Protein AF-X0Z0F3-F1 (afdb_monomer_lite)

Radius of gyration: 12.78 Å; chains: 1; bounding box: 31×30×33 Å

Foldseek 3Di:
DPDDWQDWDAFPVRKIKTAFCDQDDPNHGEHRIWIHPPDDIDHLANAFPGGWAEWDAFPLRKIKTAFCTQDGNNDGEHRIWIHNPRDIDHDPNHDDDHTFNYWDADPVRDIDTDD

Sequence (115 aa):
MNDVVRRFIVDGMGNLIAAGGFTNAGGTPANRIAMWDGSNWSPLGSGLNNSAVALARDWNKNIYVGGNFTSAGGVSANRVAKWDGSSWSPLGAGIEGDVVRTLAFDSNGNLYAGG

Secondary structure (DSSP, 8-state):
--S-EEEEEE-TTSPEEEEES-SEETTEE-SSEEEE-SS-EEESTT-BSS-EEEEEE-TT--EEEEES-SEETTEE-SSEEEE-SS-EEE-TT---SS---EEEE-TTS-EEEE-

Structure (mmCIF, N/CA/C/O backbone):
data_AF-X0Z0F3-F1
#
_entry.id   AF-X0Z0F3-F1
#
loop_
_atom_site.group_PDB
_atom_site.id
_atom_site.type_symbol
_atom_site.label_atom_id
_atom_site.label_alt_id
_atom_site.label_comp_id
_atom_site.label_asym_id
_atom_site.label_entity_id
_atom_site.label_seq_id
_atom_site.pdbx_PDB_ins_code
_atom_site.Cartn_x
_atom_site.Cartn_y
_atom_site.Cartn_z
_atom_site.occupancy
_atom_site.B_iso_or_equiv
_atom_site.auth_seq_id
_atom_site.auth_comp_id
_atom_site.auth_asym_id
_atom_site.auth_atom_id
_atom_site.pdbx_PDB_model_num
ATOM 1 N N . MET A 1 1 ? -15.645 0.955 4.499 1.00 95.62 1 MET A N 1
ATOM 2 C CA . MET A 1 1 ? -14.803 1.894 3.722 1.00 95.62 1 MET A CA 1
ATOM 3 C C . MET A 1 1 ? -15.707 2.679 2.785 1.00 95.62 1 MET A C 1
ATOM 5 O O . MET A 1 1 ? -16.766 2.161 2.457 1.00 95.62 1 MET A O 1
ATOM 9 N N . ASN A 1 2 ? -15.347 3.912 2.420 1.00 97.62 2 ASN A N 1
ATOM 10 C CA . ASN A 1 2 ? -16.234 4.852 1.705 1.00 97.62 2 ASN A CA 1
ATOM 11 C C . ASN A 1 2 ? -16.004 4.963 0.182 1.00 97.62 2 ASN A C 1
ATOM 13 O O . ASN A 1 2 ? -16.647 5.779 -0.465 1.00 97.62 2 ASN A O 1
ATOM 17 N N . ASP A 1 3 ? -15.093 4.176 -0.381 1.00 98.44 3 ASP A N 1
ATOM 18 C CA . ASP A 1 3 ? -14.851 4.051 -1.823 1.00 98.44 3 ASP A CA 1
ATOM 19 C C . ASP A 1 3 ? -14.330 2.623 -2.086 1.00 98.44 3 ASP A C 1
ATOM 21 O O . ASP A 1 3 ? -14.160 1.827 -1.154 1.00 98.44 3 ASP A O 1
ATOM 25 N N . VAL A 1 4 ? -14.074 2.294 -3.348 1.00 98.06 4 VAL A N 1
ATOM 26 C CA . VAL A 1 4 ? -13.623 0.986 -3.812 1.00 98.06 4 VAL A CA 1
ATOM 27 C C . VAL A 1 4 ? -12.398 0.482 -3.049 1.00 98.06 4 VAL A C 1
ATOM 29 O O . VAL A 1 4 ? -11.401 1.186 -2.867 1.00 98.06 4 VAL A O 1
ATOM 32 N N . VAL A 1 5 ? -12.441 -0.794 -2.678 1.00 98.50 5 VAL A N 1
ATOM 33 C CA . VAL A 1 5 ? -11.267 -1.559 -2.254 1.00 98.50 5 VAL A CA 1
ATOM 34 C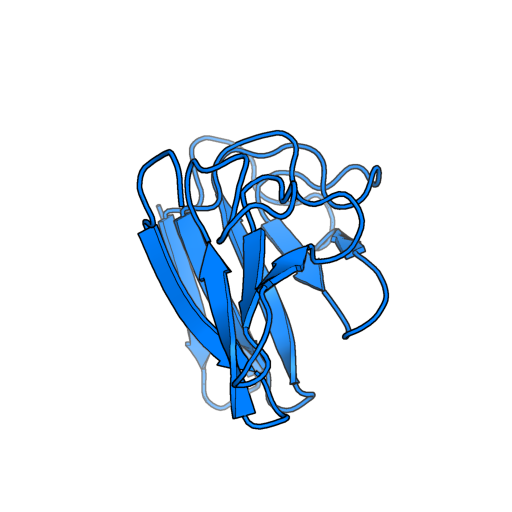 C . VAL A 1 5 ? -10.803 -2.390 -3.441 1.00 98.50 5 VAL A C 1
ATOM 36 O O . VAL A 1 5 ? -11.601 -3.093 -4.052 1.00 98.50 5 VAL A O 1
ATOM 39 N N . ARG A 1 6 ? -9.525 -2.277 -3.805 1.00 98.38 6 ARG A N 1
ATOM 40 C CA . ARG A 1 6 ? -8.945 -2.949 -4.977 1.00 98.38 6 ARG A CA 1
ATOM 41 C C . ARG A 1 6 ? -8.189 -4.216 -4.612 1.00 98.38 6 ARG A C 1
ATOM 43 O O . ARG A 1 6 ? -8.178 -5.164 -5.391 1.00 98.38 6 ARG A O 1
ATOM 50 N N . ARG A 1 7 ? -7.554 -4.243 -3.440 1.00 98.25 7 ARG A N 1
ATOM 51 C CA . ARG A 1 7 ? -6.720 -5.367 -3.017 1.00 98.25 7 ARG A CA 1
ATOM 52 C C . ARG A 1 7 ? -6.752 -5.544 -1.508 1.00 98.25 7 ARG A C 1
ATOM 54 O O . ARG A 1 7 ? -6.764 -4.565 -0.765 1.00 98.25 7 ARG A O 1
ATOM 61 N N . PHE A 1 8 ? -6.691 -6.804 -1.094 1.00 98.12 8 PHE A N 1
ATOM 62 C CA . PHE A 1 8 ? -6.428 -7.214 0.276 1.00 98.12 8 PHE A CA 1
ATOM 63 C C . PHE A 1 8 ? -5.211 -8.141 0.327 1.00 98.12 8 PHE A C 1
ATOM 65 O O . PHE A 1 8 ? -5.003 -8.925 -0.601 1.00 98.12 8 PHE A O 1
ATOM 72 N N . ILE A 1 9 ? -4.444 -8.072 1.413 1.00 98.06 9 ILE A N 1
ATOM 73 C CA . ILE A 1 9 ? -3.441 -9.076 1.806 1.00 98.06 9 ILE A CA 1
ATOM 74 C C . ILE A 1 9 ? -3.450 -9.229 3.330 1.00 98.06 9 ILE A C 1
ATOM 76 O O . ILE A 1 9 ? -3.978 -8.372 4.030 1.00 98.06 9 ILE A O 1
ATOM 80 N N . VAL A 1 10 ? -2.817 -10.278 3.846 1.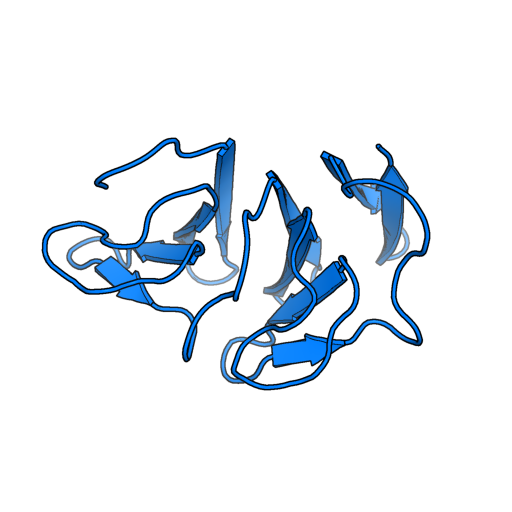00 97.19 10 VAL A N 1
ATOM 81 C CA . VAL A 1 10 ? -2.520 -10.404 5.279 1.00 97.19 10 VAL A CA 1
ATOM 82 C C . VAL A 1 10 ? -1.064 -9.994 5.508 1.00 97.19 10 VAL A C 1
ATOM 84 O O . VAL A 1 10 ? -0.183 -10.401 4.745 1.00 97.19 10 VAL A O 1
ATOM 87 N N . ASP A 1 11 ? -0.780 -9.189 6.527 1.00 93.94 11 ASP A N 1
ATOM 88 C CA . ASP A 1 11 ? 0.589 -8.841 6.913 1.00 93.94 11 ASP A CA 1
ATOM 89 C C . ASP A 1 11 ? 1.305 -10.015 7.614 1.00 93.94 11 ASP A C 1
ATOM 91 O O . ASP A 1 11 ? 0.783 -11.126 7.727 1.00 93.94 11 ASP A O 1
ATOM 95 N N . GLY A 1 12 ? 2.547 -9.809 8.052 1.00 89.81 12 GLY A N 1
ATOM 96 C CA . GLY A 1 12 ? 3.317 -10.855 8.730 1.00 89.81 12 GLY A CA 1
ATOM 97 C C . GLY A 1 12 ? 2.953 -11.102 10.202 1.00 89.81 12 GLY A C 1
ATOM 98 O O . GLY A 1 12 ? 3.648 -11.886 10.856 1.00 89.81 12 GLY A O 1
ATOM 99 N N . MET A 1 13 ? 1.936 -10.418 10.728 1.00 91.19 13 MET A N 1
ATOM 100 C CA . MET A 1 13 ? 1.393 -10.563 12.083 1.00 91.19 13 MET A CA 1
ATOM 101 C C . MET A 1 13 ? -0.037 -11.128 12.083 1.00 91.19 13 MET A C 1
ATOM 103 O O . MET A 1 13 ? -0.536 -11.498 13.139 1.00 91.19 13 MET A O 1
ATOM 107 N N . GLY A 1 14 ? -0.669 -11.259 10.912 1.00 94.25 14 GLY A N 1
ATOM 108 C CA . GLY A 1 14 ? -2.034 -11.769 10.770 1.00 94.25 14 GLY A CA 1
ATOM 109 C C . GLY A 1 14 ? -3.087 -10.681 10.550 1.00 94.25 14 GLY A C 1
ATOM 110 O O . GLY A 1 14 ? -4.267 -11.005 10.434 1.00 94.25 14 GLY A O 1
ATOM 111 N N . ASN A 1 15 ? -2.686 -9.414 10.443 1.00 97.12 15 ASN A N 1
ATOM 112 C CA . ASN A 1 15 ? -3.596 -8.296 10.218 1.00 97.12 15 ASN A CA 1
ATOM 113 C C . ASN A 1 15 ? -3.983 -8.200 8.739 1.00 97.12 15 ASN A C 1
ATOM 115 O O . ASN A 1 15 ? -3.164 -8.437 7.847 1.00 97.12 15 ASN A O 1
ATOM 119 N N . LEU A 1 16 ? -5.223 -7.804 8.454 1.00 98.38 16 LEU A N 1
ATOM 120 C CA . LEU A 1 16 ? -5.699 -7.594 7.087 1.00 98.38 16 LEU A CA 1
ATOM 121 C C . LEU A 1 16 ? -5.318 -6.188 6.615 1.00 98.38 16 LEU A C 1
ATOM 123 O O . LEU A 1 1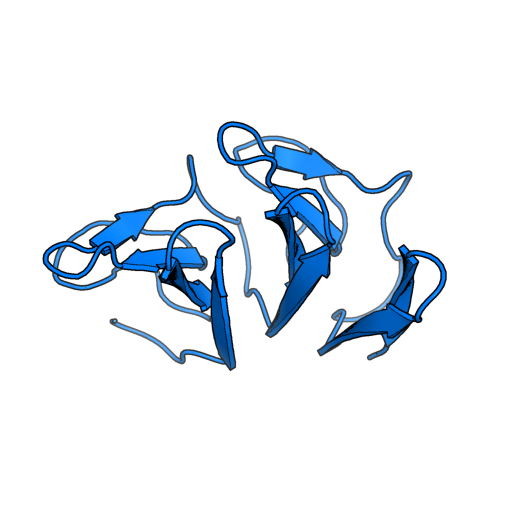6 ? -5.744 -5.198 7.200 1.00 98.38 16 LEU A O 1
ATOM 127 N N . ILE A 1 17 ? -4.578 -6.093 5.516 1.00 98.56 17 ILE A N 1
ATOM 128 C CA . ILE A 1 17 ? -4.276 -4.832 4.837 1.00 98.56 17 ILE A CA 1
ATOM 129 C C . ILE A 1 17 ? -5.236 -4.662 3.668 1.00 98.56 17 ILE A C 1
ATOM 131 O O . ILE A 1 17 ? -5.359 -5.549 2.824 1.00 98.56 17 ILE A O 1
ATOM 135 N N . ALA A 1 18 ? -5.883 -3.506 3.599 1.00 98.69 18 ALA A N 1
ATOM 136 C CA . ALA A 1 18 ? -6.778 -3.111 2.525 1.00 98.69 18 ALA A CA 1
ATOM 137 C C . ALA A 1 18 ? -6.191 -1.929 1.757 1.00 98.69 18 ALA A C 1
ATOM 139 O O . ALA A 1 18 ? -5.767 -0.951 2.368 1.00 98.69 18 ALA A O 1
ATOM 140 N N . ALA A 1 19 ? -6.220 -1.990 0.428 1.00 98.69 19 ALA A N 1
ATOM 141 C CA . ALA A 1 19 ? -5.783 -0.921 -0.463 1.00 98.69 19 ALA A CA 1
ATOM 142 C C . ALA A 1 19 ? -6.870 -0.571 -1.479 1.00 98.69 19 ALA A C 1
ATOM 144 O O . ALA A 1 19 ? -7.563 -1.453 -1.995 1.00 98.69 19 ALA A O 1
ATOM 145 N N . GLY A 1 20 ? -7.017 0.712 -1.805 1.00 98.62 20 GLY A N 1
ATOM 146 C CA . GLY A 1 20 ? -8.016 1.136 -2.777 1.00 98.62 20 GLY A CA 1
ATOM 147 C C . GLY A 1 20 ? -8.146 2.642 -2.959 1.00 98.62 20 GLY A C 1
ATOM 148 O O . GLY A 1 20 ? -7.167 3.387 -2.985 1.00 98.62 20 GLY A O 1
ATOM 149 N N . GLY A 1 21 ? -9.389 3.071 -3.175 1.00 98.62 21 GLY A N 1
ATOM 150 C CA . GLY A 1 21 ? -9.787 4.459 -3.370 1.00 98.62 21 GLY A CA 1
ATOM 151 C C . GLY A 1 21 ? -10.319 5.166 -2.114 1.00 98.62 21 GLY A C 1
ATOM 152 O O . GLY A 1 21 ? -10.601 6.356 -2.136 1.00 98.62 21 GLY A O 1
ATOM 153 N N . PHE A 1 22 ? -10.453 4.467 -0.995 1.00 98.81 22 PHE A N 1
ATOM 154 C CA . PHE A 1 22 ? -11.097 5.030 0.190 1.00 98.81 22 PHE A CA 1
ATOM 155 C C . PHE A 1 22 ? -10.256 6.107 0.888 1.00 98.81 22 PHE A C 1
ATOM 157 O O . PHE A 1 22 ? -9.033 6.157 0.767 1.00 98.81 22 PHE A O 1
ATOM 164 N N . THR A 1 23 ? -10.934 6.957 1.653 1.00 98.69 23 THR A N 1
ATOM 165 C CA . THR A 1 23 ? -10.334 7.923 2.595 1.00 98.69 23 THR A CA 1
ATOM 166 C C . THR A 1 23 ? -10.790 7.680 4.037 1.00 98.69 23 THR A C 1
ATOM 168 O O . THR A 1 23 ? -10.332 8.340 4.968 1.00 98.69 23 THR A O 1
ATOM 171 N N . ASN A 1 24 ? -11.681 6.707 4.244 1.00 98.69 24 ASN A N 1
ATOM 172 C CA . ASN A 1 24 ? -12.153 6.276 5.550 1.00 98.69 24 ASN A CA 1
ATOM 173 C C . ASN A 1 24 ? -12.312 4.747 5.594 1.00 98.69 24 ASN A C 1
ATOM 175 O O . ASN A 1 24 ? -12.855 4.137 4.664 1.00 98.69 24 ASN A O 1
ATOM 179 N N . ALA A 1 25 ? -11.891 4.136 6.699 1.00 98.56 25 ALA A N 1
ATOM 180 C CA . ALA A 1 25 ? -12.064 2.723 7.002 1.00 98.56 25 ALA A CA 1
ATOM 181 C C . ALA A 1 25 ? -12.703 2.573 8.391 1.00 98.56 25 ALA A C 1
ATOM 183 O O . ALA A 1 25 ? -12.090 2.888 9.402 1.00 98.56 25 ALA A O 1
ATOM 184 N N . GLY A 1 26 ? -13.957 2.112 8.437 1.00 96.81 26 GLY A N 1
ATOM 185 C CA . GLY A 1 26 ? -14.650 1.822 9.697 1.00 96.81 26 GLY A CA 1
ATOM 186 C C . GLY A 1 26 ? -14.831 3.027 10.625 1.00 96.81 26 GLY A C 1
ATOM 187 O O . GLY A 1 26 ? -14.793 2.854 11.833 1.00 96.81 26 GLY A O 1
ATOM 188 N N . GLY A 1 27 ? -14.985 4.239 10.083 1.00 97.25 27 GLY A N 1
ATOM 189 C CA . GLY A 1 27 ? -15.055 5.471 10.874 1.00 97.25 27 GLY A CA 1
ATOM 190 C C . GLY A 1 27 ? -13.694 6.142 11.073 1.00 97.25 27 GLY A C 1
ATOM 191 O O . GLY A 1 27 ? -13.650 7.359 11.228 1.00 97.25 27 GLY A O 1
ATOM 192 N N . THR A 1 28 ? -12.587 5.412 10.931 1.00 98.25 28 THR A N 1
ATOM 193 C CA . THR A 1 28 ? -11.224 5.951 11.035 1.00 98.25 28 THR A CA 1
ATOM 194 C C . THR A 1 28 ? -10.766 6.575 9.707 1.00 98.25 28 THR A C 1
ATOM 196 O O . THR A 1 28 ? -10.844 5.912 8.665 1.00 98.25 28 THR A O 1
ATOM 199 N N . PRO A 1 29 ? -10.257 7.824 9.689 1.00 98.44 29 PRO A N 1
ATOM 200 C CA . PRO A 1 29 ? -9.590 8.387 8.515 1.00 98.44 29 PRO A CA 1
ATOM 201 C C . PRO A 1 29 ? -8.396 7.526 8.086 1.00 98.44 29 PRO A C 1
ATOM 203 O O . PRO A 1 29 ? -7.491 7.266 8.876 1.00 98.44 29 PRO A O 1
ATOM 206 N N . ALA A 1 30 ? -8.394 7.081 6.831 1.00 98.62 30 ALA A N 1
ATOM 207 C CA . ALA A 1 30 ? -7.325 6.260 6.277 1.00 98.62 30 ALA A CA 1
ATOM 208 C C . ALA A 1 30 ? -7.224 6.472 4.768 1.00 98.62 30 ALA A C 1
ATOM 210 O O . ALA A 1 30 ? -8.132 6.119 4.015 1.00 98.62 30 ALA A O 1
ATOM 211 N N . ASN A 1 31 ? -6.117 7.063 4.320 1.00 98.62 31 ASN A N 1
ATOM 212 C CA . ASN A 1 31 ? -5.948 7.453 2.925 1.00 98.62 31 ASN A CA 1
ATOM 213 C C . ASN A 1 31 ? -5.432 6.282 2.093 1.00 98.62 31 ASN A C 1
ATOM 215 O O . ASN A 1 31 ? -4.232 6.008 2.066 1.00 98.62 31 ASN A O 1
ATOM 219 N N . ARG A 1 32 ? -6.350 5.631 1.369 1.00 98.81 32 ARG A N 1
ATOM 220 C CA . ARG A 1 32 ? -6.101 4.639 0.307 1.00 98.81 32 ARG A CA 1
ATOM 221 C C . ARG A 1 32 ? -5.470 3.324 0.770 1.00 98.81 32 ARG A C 1
ATOM 223 O O . ARG A 1 32 ? -5.407 2.387 -0.026 1.00 98.81 32 ARG A O 1
ATOM 230 N N . ILE A 1 33 ? -5.051 3.237 2.031 1.00 98.81 33 ILE A N 1
ATOM 231 C CA . ILE A 1 33 ? -4.511 2.039 2.663 1.00 98.81 33 ILE A CA 1
ATOM 232 C C . ILE A 1 33 ? -4.823 2.013 4.168 1.00 98.81 33 ILE A C 1
ATOM 234 O O . ILE A 1 33 ? -4.709 3.034 4.848 1.00 98.81 33 ILE A O 1
ATOM 238 N N . ALA A 1 34 ? -5.245 0.857 4.682 1.00 98.69 34 ALA A N 1
ATOM 239 C CA . ALA A 1 34 ? -5.611 0.658 6.085 1.00 98.69 34 ALA A CA 1
ATOM 240 C C . ALA A 1 34 ? -5.328 -0.780 6.540 1.00 98.69 34 ALA A C 1
ATOM 242 O O . ALA A 1 34 ? -5.352 -1.704 5.726 1.00 98.69 34 ALA A O 1
ATOM 243 N N . MET A 1 35 ? -5.112 -0.958 7.839 1.00 98.56 35 MET A N 1
ATOM 244 C CA . MET A 1 35 ? -4.915 -2.238 8.512 1.00 98.56 35 MET A CA 1
ATOM 245 C C . MET A 1 35 ? -6.082 -2.530 9.452 1.00 98.56 35 MET A C 1
ATOM 247 O O . MET A 1 35 ? -6.529 -1.638 10.170 1.00 98.56 35 MET A O 1
ATOM 251 N N . TRP A 1 36 ? -6.538 -3.777 9.466 1.00 98.69 36 TRP A N 1
ATOM 252 C CA . TRP A 1 36 ? -7.474 -4.320 10.442 1.00 98.69 36 TRP A CA 1
ATOM 253 C C . TRP A 1 36 ? -6.768 -5.339 11.327 1.00 98.69 36 TRP A C 1
ATOM 255 O O . TRP A 1 36 ? -6.266 -6.347 10.824 1.00 98.69 36 TRP A O 1
ATOM 265 N N . ASP A 1 37 ? -6.763 -5.081 12.631 1.00 97.69 37 ASP A N 1
ATOM 266 C CA . ASP A 1 37 ? -6.090 -5.902 13.651 1.00 97.69 37 ASP A CA 1
ATOM 267 C C . ASP A 1 37 ? -6.969 -7.033 14.227 1.00 97.69 37 ASP A C 1
ATOM 269 O O . ASP A 1 37 ? -6.581 -7.724 15.166 1.00 97.69 37 ASP A O 1
ATOM 273 N N . GLY A 1 38 ? -8.177 -7.215 13.686 1.00 97.69 38 GLY A N 1
ATOM 274 C CA . GLY A 1 38 ? -9.194 -8.117 14.235 1.00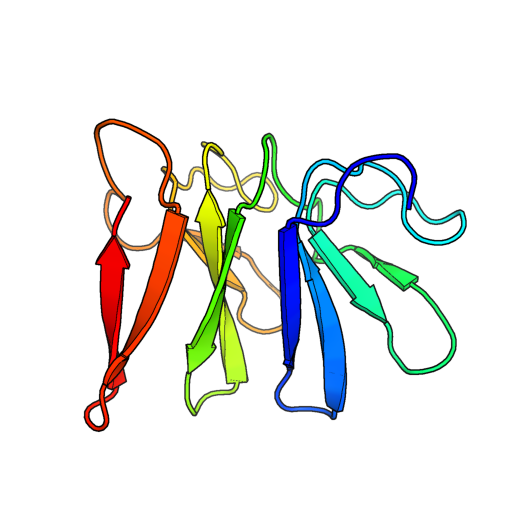 97.69 38 GLY A CA 1
ATOM 275 C C . GLY A 1 38 ? -10.332 -7.393 14.955 1.00 97.69 38 GLY A C 1
ATOM 276 O O . GLY A 1 38 ? -11.403 -7.977 15.104 1.00 97.69 38 GLY A O 1
ATOM 277 N N . SER A 1 39 ? -10.132 -6.133 15.351 1.00 97.69 39 SER A N 1
ATOM 278 C CA . SER A 1 39 ? -11.107 -5.329 16.102 1.00 97.69 39 SER A CA 1
ATOM 279 C C . SER A 1 39 ? -11.262 -3.894 15.592 1.00 97.69 39 SER A C 1
ATOM 281 O O . SER A 1 39 ? -12.362 -3.347 15.652 1.00 97.69 39 SER A O 1
ATOM 283 N N . ASN A 1 40 ? -10.188 -3.274 15.101 1.00 98.19 40 ASN A N 1
ATOM 284 C CA . ASN A 1 40 ? -10.153 -1.872 14.703 1.00 98.19 40 ASN A CA 1
ATOM 285 C C . ASN A 1 40 ? -9.435 -1.667 13.369 1.00 98.19 40 ASN A C 1
ATOM 287 O O . ASN A 1 40 ? -8.472 -2.357 13.031 1.00 98.19 40 ASN A O 1
ATOM 291 N N . TRP A 1 41 ? -9.890 -0.655 12.624 1.00 98.56 41 TRP A N 1
ATOM 292 C CA . TRP A 1 41 ? -9.179 -0.137 11.459 1.00 98.56 41 TRP A CA 1
ATOM 293 C C . TRP A 1 41 ? -8.216 0.976 11.873 1.00 98.56 41 TRP A C 1
ATOM 295 O O . TRP A 1 41 ? -8.606 1.909 12.578 1.00 98.56 41 TRP A O 1
ATOM 305 N N . SER A 1 42 ? -6.991 0.923 11.358 1.00 98.44 42 SER A N 1
ATOM 306 C CA . SER A 1 42 ? -5.970 1.965 11.501 1.00 98.44 42 SER A CA 1
ATOM 307 C C . SER A 1 42 ? -5.336 2.308 10.144 1.00 98.44 42 SER A C 1
ATOM 309 O O . SER A 1 42 ? -5.253 1.446 9.264 1.00 98.44 42 SER A O 1
ATOM 311 N N . PRO A 1 43 ? -4.916 3.562 9.913 1.00 98.25 43 PRO A N 1
ATOM 312 C CA . PRO A 1 43 ? -4.170 3.918 8.710 1.00 98.25 43 PRO A CA 1
ATOM 313 C C . PRO A 1 43 ? -2.715 3.424 8.784 1.00 98.25 43 PRO A C 1
ATOM 315 O O . PRO A 1 43 ? -2.142 3.316 9.867 1.00 98.25 43 PRO A O 1
ATOM 318 N N . LEU A 1 44 ? -2.081 3.190 7.630 1.00 98.25 44 LEU A N 1
ATOM 319 C CA . LEU A 1 44 ? -0.623 2.997 7.563 1.00 98.25 44 LEU A CA 1
ATOM 320 C C . LEU A 1 44 ? 0.059 4.361 7.392 1.00 98.25 44 LEU A C 1
ATOM 322 O O . LEU A 1 44 ? 0.163 4.890 6.278 1.00 98.25 44 LEU A O 1
ATOM 326 N N . GLY A 1 45 ? 0.496 4.949 8.508 1.00 97.50 45 GLY A N 1
ATOM 327 C CA . GLY A 1 45 ? 1.004 6.323 8.549 1.00 97.50 45 GLY A CA 1
ATOM 328 C C . GLY A 1 45 ? -0.047 7.316 8.040 1.00 97.50 45 GLY A C 1
ATOM 329 O O . GLY A 1 45 ? -1.238 7.160 8.300 1.00 97.50 45 GLY A O 1
ATOM 330 N N . SER A 1 46 ? 0.370 8.309 7.253 1.00 97.88 46 SER A N 1
ATOM 331 C CA . SER A 1 46 ? -0.556 9.263 6.612 1.00 97.88 46 SER A CA 1
ATOM 332 C C . SER A 1 46 ? -1.283 8.698 5.376 1.00 97.88 46 SER A C 1
ATOM 334 O O . SER A 1 46 ? -2.121 9.387 4.786 1.00 97.88 46 SER A O 1
ATOM 336 N N . GLY A 1 47 ? -0.974 7.459 4.974 1.00 98.56 47 GLY A N 1
ATOM 337 C CA . GLY A 1 47 ? -1.488 6.812 3.768 1.00 98.56 47 GLY A CA 1
ATOM 338 C C . GLY A 1 47 ? -0.876 7.350 2.470 1.00 98.56 47 GLY A C 1
ATOM 339 O O . GLY A 1 47 ? 0.272 7.798 2.452 1.00 98.56 47 GLY A O 1
ATOM 340 N N . LEU A 1 48 ? -1.632 7.277 1.373 1.00 98.81 48 LEU A N 1
ATOM 341 C CA . LEU A 1 48 ? -1.174 7.632 0.022 1.00 98.81 48 LEU A CA 1
ATOM 342 C C . LEU A 1 48 ? -1.964 8.814 -0.543 1.00 98.81 48 LEU A C 1
ATOM 344 O O . LEU A 1 48 ? -3.147 8.980 -0.241 1.00 98.81 48 LEU A O 1
ATOM 348 N N . ASN A 1 49 ? -1.340 9.595 -1.429 1.00 98.62 49 ASN A N 1
ATOM 349 C CA . ASN A 1 49 ? -2.002 10.748 -2.054 1.00 98.62 49 ASN A CA 1
ATOM 350 C C . ASN A 1 49 ? -2.929 10.389 -3.232 1.00 98.62 49 ASN A C 1
ATOM 352 O O . ASN A 1 49 ? -3.683 11.239 -3.697 1.00 98.62 49 ASN A O 1
ATOM 356 N N . ASN A 1 50 ? -2.892 9.147 -3.719 1.00 98.50 50 ASN A N 1
ATOM 357 C CA . ASN A 1 50 ? -3.766 8.654 -4.781 1.00 98.50 50 ASN A CA 1
ATOM 358 C C . ASN A 1 50 ? -3.994 7.139 -4.634 1.00 98.50 50 ASN A C 1
ATOM 360 O O . ASN A 1 50 ? -3.456 6.497 -3.734 1.00 98.50 50 ASN A O 1
ATOM 364 N N . SER A 1 51 ? -4.820 6.564 -5.507 1.00 97.94 51 SER A N 1
ATOM 365 C CA . SER A 1 51 ? -5.251 5.168 -5.438 1.00 97.94 51 SER A CA 1
ATOM 366 C C . SER A 1 51 ? -4.100 4.157 -5.353 1.00 97.94 51 SER A C 1
ATOM 368 O O . SER A 1 51 ? -3.165 4.182 -6.159 1.00 97.94 51 SER A O 1
ATOM 370 N N . ALA A 1 52 ? -4.238 3.223 -4.410 1.00 98.56 52 ALA A N 1
ATOM 371 C CA . ALA A 1 52 ? -3.499 1.968 -4.396 1.00 98.56 52 ALA A CA 1
ATOM 372 C C . ALA A 1 52 ? -4.292 0.890 -5.132 1.00 98.56 52 ALA A C 1
ATOM 374 O O . ALA A 1 52 ? -5.509 0.766 -4.967 1.00 98.56 52 ALA A O 1
ATOM 375 N N . VAL A 1 53 ? -3.591 0.111 -5.948 1.00 98.50 53 VAL A N 1
ATOM 376 C CA . VAL A 1 53 ? -4.173 -0.902 -6.834 1.00 98.50 53 VAL A CA 1
ATOM 377 C C . VAL A 1 53 ? -3.585 -2.280 -6.557 1.00 98.50 53 VAL A C 1
ATOM 379 O O . VAL A 1 53 ? -4.326 -3.259 -6.541 1.00 98.50 53 VAL A O 1
ATOM 382 N N . ALA A 1 54 ? -2.286 -2.352 -6.272 1.00 98.56 54 ALA A N 1
ATOM 383 C CA . ALA A 1 54 ? -1.564 -3.590 -6.028 1.00 98.56 54 ALA A CA 1
ATOM 384 C C . ALA A 1 54 ? -0.986 -3.637 -4.612 1.00 98.56 54 ALA A C 1
ATOM 386 O O . ALA A 1 54 ? -0.558 -2.615 -4.076 1.00 98.56 54 ALA A O 1
ATOM 387 N N . LEU A 1 55 ? -0.933 -4.841 -4.039 1.00 98.69 55 LEU A N 1
ATOM 388 C CA . LEU A 1 55 ? -0.239 -5.137 -2.789 1.00 98.69 55 LEU A CA 1
ATOM 389 C C . LEU A 1 55 ? 0.534 -6.450 -2.923 1.00 98.69 55 LEU A C 1
ATOM 391 O O . LEU A 1 55 ? -0.015 -7.435 -3.424 1.00 98.69 55 LEU A O 1
ATOM 395 N N . ALA A 1 56 ? 1.760 -6.464 -2.411 1.00 98.31 56 ALA A N 1
ATOM 396 C CA . ALA A 1 56 ? 2.585 -7.655 -2.229 1.00 98.31 56 ALA A CA 1
ATOM 397 C C . ALA A 1 56 ? 3.299 -7.598 -0.871 1.00 98.31 56 ALA A C 1
ATOM 399 O O . ALA A 1 56 ? 3.421 -6.532 -0.272 1.00 98.31 56 ALA A O 1
ATOM 400 N N . ARG A 1 57 ? 3.767 -8.745 -0.377 1.00 97.62 57 ARG A N 1
ATOM 401 C CA . ARG A 1 57 ? 4.504 -8.850 0.886 1.00 97.62 57 ARG A CA 1
ATOM 402 C C . ARG A 1 57 ? 5.762 -9.679 0.677 1.00 97.62 57 ARG A C 1
ATOM 404 O O . ARG A 1 57 ? 5.668 -10.747 0.078 1.00 97.62 57 ARG A O 1
ATOM 411 N N . ASP A 1 58 ? 6.896 -9.211 1.187 1.00 97.19 58 ASP A N 1
ATOM 412 C CA . ASP A 1 58 ? 8.131 -10.004 1.189 1.00 97.19 58 ASP A CA 1
ATOM 413 C C . ASP A 1 58 ? 8.220 -10.934 2.416 1.00 97.19 58 ASP A C 1
ATOM 415 O O . ASP A 1 58 ? 7.364 -10.937 3.307 1.00 97.19 58 ASP A O 1
ATOM 419 N N . TRP A 1 59 ? 9.266 -11.759 2.481 1.00 94.75 59 TRP A N 1
ATOM 420 C CA . TRP A 1 59 ? 9.495 -12.649 3.627 1.00 94.75 59 TRP A CA 1
ATOM 421 C C . TRP A 1 59 ? 9.862 -11.908 4.914 1.00 94.75 59 TRP A C 1
ATOM 423 O O . TRP A 1 59 ? 9.605 -12.409 6.006 1.00 94.75 59 TRP A O 1
ATOM 433 N N . ASN A 1 60 ? 10.382 -10.688 4.786 1.00 95.12 60 ASN A N 1
ATOM 434 C CA . ASN A 1 60 ? 10.683 -9.795 5.901 1.00 95.12 60 ASN A CA 1
ATOM 435 C C . ASN A 1 60 ? 9.442 -9.026 6.380 1.00 95.12 60 ASN A C 1
ATOM 437 O O . ASN A 1 60 ? 9.568 -8.103 7.179 1.00 95.12 60 ASN A O 1
ATOM 441 N N . LYS A 1 61 ? 8.243 -9.425 5.926 1.00 95.12 61 LYS A N 1
ATOM 442 C CA . LYS A 1 61 ? 6.939 -8.881 6.327 1.00 95.12 61 LYS A CA 1
ATOM 443 C C . LYS A 1 61 ? 6.696 -7.436 5.888 1.00 95.12 61 LYS A C 1
ATOM 445 O O . LYS A 1 61 ? 5.703 -6.847 6.310 1.00 95.12 61 LYS A O 1
ATOM 450 N N . ASN A 1 62 ? 7.531 -6.889 5.010 1.00 97.75 62 ASN A N 1
ATOM 451 C CA . ASN A 1 62 ? 7.297 -5.567 4.451 1.00 97.75 62 ASN A CA 1
ATOM 452 C C . ASN A 1 62 ? 6.144 -5.625 3.450 1.00 97.75 62 ASN A C 1
ATOM 454 O O . ASN A 1 62 ? 6.024 -6.591 2.690 1.00 97.75 62 ASN A O 1
ATOM 458 N N . ILE A 1 63 ? 5.329 -4.574 3.416 1.00 98.44 63 ILE A N 1
ATOM 459 C CA . ILE A 1 63 ? 4.248 -4.425 2.444 1.00 98.44 63 ILE A CA 1
ATOM 460 C C . ILE A 1 63 ? 4.719 -3.536 1.301 1.00 98.44 63 ILE A C 1
ATOM 462 O O . ILE A 1 63 ? 5.225 -2.443 1.521 1.00 98.44 63 ILE A O 1
ATOM 466 N N . TYR A 1 64 ? 4.502 -3.981 0.074 1.00 98.75 64 TYR A N 1
ATOM 467 C CA . TYR A 1 64 ? 4.772 -3.224 -1.137 1.00 98.75 64 TYR A CA 1
ATOM 468 C C . TYR A 1 64 ? 3.446 -2.832 -1.755 1.00 98.75 64 TYR A C 1
ATOM 470 O O . TYR A 1 64 ? 2.552 -3.669 -1.887 1.00 98.75 64 TYR A O 1
ATOM 478 N N . VAL A 1 65 ? 3.322 -1.565 -2.130 1.00 98.81 65 VAL A N 1
ATOM 479 C CA . VAL A 1 65 ? 2.111 -1.013 -2.729 1.00 98.81 65 VAL A CA 1
ATOM 480 C C . VAL A 1 65 ? 2.419 -0.456 -4.106 1.00 98.81 65 VAL A C 1
ATOM 482 O O . VAL A 1 65 ? 3.423 0.225 -4.293 1.00 98.81 65 VAL A O 1
ATOM 485 N N . GLY A 1 66 ? 1.548 -0.766 -5.062 1.00 98.62 66 GLY A N 1
ATOM 486 C CA . GLY A 1 66 ? 1.578 -0.243 -6.423 1.00 98.62 66 GLY A CA 1
ATOM 487 C C . GLY A 1 66 ? 0.288 0.513 -6.728 1.00 98.62 66 GLY A C 1
ATOM 488 O O . GLY A 1 66 ? -0.782 0.133 -6.240 1.00 98.62 66 GLY A O 1
ATOM 489 N N . GLY A 1 67 ? 0.360 1.594 -7.498 1.00 98.56 67 GLY A N 1
ATOM 490 C CA . GLY A 1 67 ? -0.825 2.357 -7.877 1.00 98.56 67 GLY A CA 1
ATOM 491 C C . GLY A 1 67 ? -0.520 3.606 -8.694 1.00 98.56 67 GLY A C 1
ATOM 492 O O . GLY A 1 67 ? 0.445 3.638 -9.451 1.00 98.56 67 GLY A O 1
ATOM 493 N N . ASN A 1 68 ? -1.370 4.627 -8.552 1.00 97.88 68 ASN A N 1
ATOM 494 C CA . ASN A 1 68 ? -1.250 5.910 -9.263 1.00 97.88 68 ASN A CA 1
ATOM 495 C C . ASN A 1 68 ? -0.792 7.062 -8.346 1.00 97.88 68 ASN A C 1
ATOM 497 O O . ASN A 1 68 ? -1.090 8.232 -8.585 1.00 97.88 68 ASN A O 1
ATOM 501 N N . PHE A 1 69 ? -0.184 6.728 -7.209 1.00 98.62 69 PHE A N 1
ATOM 502 C CA . PHE A 1 69 ? 0.267 7.703 -6.222 1.00 98.62 69 PHE A CA 1
ATOM 503 C C . PHE A 1 69 ? 1.664 8.220 -6.558 1.00 98.62 69 PHE A C 1
ATOM 505 O O . PHE A 1 69 ? 2.451 7.555 -7.226 1.00 98.62 69 PHE A O 1
ATOM 512 N N . THR A 1 70 ? 1.961 9.414 -6.060 1.00 98.44 70 THR A N 1
ATOM 513 C CA . THR A 1 70 ? 3.290 10.041 -6.137 1.00 98.44 70 THR A CA 1
ATOM 514 C C . THR A 1 70 ? 3.864 10.340 -4.754 1.00 98.44 70 THR A C 1
ATOM 516 O O . THR A 1 70 ? 5.004 10.783 -4.629 1.00 98.44 70 THR A O 1
ATOM 519 N N . SER A 1 71 ? 3.094 10.076 -3.694 1.00 98.56 71 SER A N 1
ATOM 520 C CA . SER A 1 71 ? 3.562 10.160 -2.318 1.00 98.56 71 SER A CA 1
ATOM 521 C C . SER A 1 71 ? 2.937 9.084 -1.434 1.00 98.56 71 SER A C 1
ATOM 523 O O . SER A 1 71 ? 1.742 8.787 -1.542 1.00 98.56 71 SER A O 1
ATOM 525 N N . ALA A 1 72 ? 3.760 8.545 -0.535 1.00 98.75 72 ALA A N 1
ATOM 526 C CA . ALA A 1 72 ? 3.383 7.602 0.506 1.00 98.75 72 ALA A CA 1
ATOM 527 C C . ALA A 1 72 ? 3.928 8.095 1.852 1.00 98.75 72 ALA A C 1
ATOM 529 O O . ALA A 1 72 ? 5.124 8.345 1.989 1.00 98.75 72 ALA A O 1
ATOM 530 N N . GLY A 1 73 ? 3.052 8.303 2.837 1.00 98.00 73 GLY A N 1
ATOM 531 C CA . GLY A 1 73 ? 3.451 8.806 4.155 1.00 98.00 73 GLY A CA 1
ATOM 532 C C . GLY A 1 73 ? 4.114 10.188 4.143 1.00 98.00 73 GLY A C 1
ATOM 533 O O . GLY A 1 73 ? 4.882 10.486 5.048 1.00 98.00 73 GLY A O 1
ATOM 534 N N . GLY A 1 74 ? 3.869 11.010 3.116 1.00 97.12 74 GLY A N 1
ATOM 535 C CA . GLY A 1 74 ? 4.541 12.303 2.921 1.00 97.12 74 GLY A CA 1
ATOM 536 C C . GLY A 1 74 ? 5.916 12.216 2.248 1.00 97.12 74 GLY A C 1
ATOM 537 O O . GLY A 1 74 ? 6.490 13.245 1.905 1.00 97.12 74 GLY A O 1
ATOM 538 N N . VAL A 1 75 ? 6.429 11.009 1.995 1.00 97.88 75 VAL A N 1
ATOM 539 C CA . VAL A 1 75 ? 7.660 10.786 1.225 1.00 97.88 75 VAL A CA 1
ATOM 540 C C . VAL A 1 75 ? 7.316 10.722 -0.263 1.00 97.88 75 VAL A C 1
ATOM 542 O O . VAL A 1 75 ? 6.264 10.194 -0.634 1.00 97.88 75 VAL A O 1
ATOM 545 N N . SER A 1 76 ? 8.177 11.274 -1.123 1.00 98.31 76 SER A N 1
ATOM 546 C CA . SER A 1 76 ? 8.040 11.138 -2.579 1.00 98.31 76 SER A CA 1
ATOM 547 C C . SER A 1 76 ? 8.265 9.681 -2.979 1.00 98.31 76 SER A C 1
ATOM 549 O O . SER A 1 76 ? 9.323 9.122 -2.696 1.00 98.31 76 SER A O 1
ATOM 551 N N . ALA A 1 77 ? 7.265 9.061 -3.603 1.00 98.38 77 ALA A N 1
ATOM 552 C CA . ALA A 1 77 ? 7.321 7.675 -4.048 1.00 98.38 77 ALA A CA 1
ATOM 553 C C . ALA A 1 77 ? 6.472 7.512 -5.309 1.00 98.38 77 ALA A C 1
ATOM 555 O O . ALA A 1 77 ? 5.247 7.629 -5.266 1.00 98.38 77 ALA A O 1
ATOM 556 N N . ASN A 1 78 ? 7.133 7.277 -6.441 1.00 98.19 78 ASN A N 1
ATOM 557 C CA . ASN A 1 78 ? 6.490 7.279 -7.747 1.00 98.19 78 ASN A CA 1
ATOM 558 C C . ASN A 1 78 ? 5.896 5.901 -8.068 1.00 98.19 78 ASN A C 1
ATOM 560 O O . ASN A 1 78 ? 6.619 4.978 -8.448 1.00 98.19 78 ASN A O 1
ATOM 564 N N . ARG A 1 79 ? 4.576 5.769 -7.888 1.00 98.56 79 ARG A N 1
ATOM 565 C CA . ARG A 1 79 ? 3.728 4.606 -8.221 1.00 98.56 79 ARG A CA 1
ATOM 566 C C . ARG A 1 79 ? 4.037 3.295 -7.499 1.00 98.56 79 ARG A C 1
ATOM 568 O O . ARG A 1 79 ? 3.219 2.378 -7.562 1.00 98.56 79 ARG A O 1
ATOM 575 N N . VAL A 1 80 ? 5.162 3.203 -6.796 1.00 98.69 80 VAL A N 1
ATOM 576 C CA . VAL A 1 80 ? 5.565 2.044 -6.004 1.00 98.69 80 VAL A CA 1
ATOM 577 C C . VAL A 1 80 ? 6.295 2.471 -4.724 1.00 98.69 80 VAL A C 1
ATOM 579 O O . VAL A 1 80 ? 7.158 3.349 -4.741 1.00 98.69 80 VAL A O 1
ATOM 582 N N . ALA A 1 81 ? 5.927 1.863 -3.596 1.00 98.81 81 ALA A N 1
ATOM 583 C CA . ALA A 1 81 ? 6.497 2.156 -2.281 1.00 98.81 81 ALA A CA 1
ATOM 584 C C . ALA A 1 81 ? 6.495 0.918 -1.380 1.00 98.81 81 ALA A C 1
ATOM 586 O O . ALA A 1 81 ? 5.733 -0.027 -1.599 1.00 98.81 81 ALA A O 1
ATOM 587 N N . LYS A 1 82 ? 7.327 0.958 -0.342 1.00 98.75 82 LYS A N 1
ATOM 588 C CA . LYS A 1 82 ? 7.468 -0.073 0.684 1.00 98.75 82 LYS A CA 1
ATOM 589 C C . LYS A 1 82 ? 7.086 0.490 2.054 1.00 98.75 82 LYS A C 1
ATOM 591 O O . LYS A 1 82 ? 7.538 1.572 2.418 1.00 98.75 82 LYS A O 1
ATOM 596 N N . TRP A 1 83 ? 6.311 -0.272 2.814 1.00 98.62 83 TRP A N 1
ATOM 597 C CA . TRP A 1 83 ? 6.017 -0.073 4.229 1.00 98.62 83 TRP A CA 1
ATOM 598 C C . TRP A 1 83 ? 6.717 -1.151 5.051 1.00 98.62 83 TRP A C 1
ATOM 600 O O . TRP A 1 83 ? 6.504 -2.343 4.816 1.00 98.62 83 TRP A O 1
ATOM 610 N N . ASP A 1 84 ? 7.536 -0.741 6.015 1.00 96.94 84 ASP A N 1
ATOM 611 C CA . ASP A 1 84 ? 8.321 -1.652 6.864 1.00 96.94 84 ASP A CA 1
ATOM 612 C C . ASP A 1 84 ? 7.638 -2.036 8.189 1.00 96.94 84 ASP A C 1
ATOM 614 O O . ASP A 1 84 ? 8.231 -2.704 9.033 1.00 96.94 84 ASP A O 1
ATOM 618 N N . GLY A 1 85 ? 6.385 -1.614 8.379 1.00 95.25 85 GLY A N 1
ATOM 619 C CA . GLY A 1 85 ? 5.673 -1.709 9.657 1.00 95.25 85 GLY A CA 1
ATOM 620 C C . GLY A 1 85 ? 5.589 -0.374 10.398 1.00 95.25 85 GLY A C 1
ATOM 621 O O . GLY A 1 85 ? 4.723 -0.219 11.254 1.00 95.25 85 GLY A O 1
ATOM 622 N N . SER A 1 86 ? 6.432 0.598 10.041 1.00 95.44 86 SER A N 1
ATOM 623 C CA . SER A 1 86 ? 6.530 1.896 10.718 1.00 95.44 86 SER A CA 1
ATOM 624 C C . SER A 1 86 ? 6.629 3.090 9.769 1.00 95.44 86 SER A C 1
ATOM 626 O O . SER A 1 86 ? 6.079 4.151 10.062 1.00 95.44 86 SER A O 1
ATOM 628 N N . SER A 1 87 ? 7.321 2.927 8.641 1.00 97.94 87 SER A N 1
ATOM 629 C CA . SER A 1 87 ? 7.693 4.009 7.739 1.00 97.94 87 SER A CA 1
ATOM 630 C C . SER A 1 87 ? 7.523 3.610 6.279 1.00 97.94 87 SER A C 1
ATOM 632 O O . SER A 1 87 ? 7.697 2.454 5.884 1.00 97.94 87 SER A O 1
ATOM 634 N N . TRP A 1 88 ? 7.185 4.609 5.465 1.00 98.69 88 TRP A N 1
ATOM 635 C CA . TRP A 1 88 ? 7.138 4.498 4.012 1.00 98.69 88 TRP A CA 1
ATOM 636 C C . TRP A 1 88 ? 8.507 4.824 3.410 1.00 98.69 88 TRP A C 1
ATOM 638 O O . TRP A 1 88 ? 9.148 5.796 3.802 1.00 98.69 88 TRP A O 1
ATOM 648 N N . SER A 1 89 ? 8.930 4.046 2.416 1.00 98.75 89 SER A N 1
ATOM 649 C CA . SER A 1 89 ? 10.119 4.319 1.605 1.00 98.75 89 SER A CA 1
ATOM 650 C C . SER A 1 89 ? 9.823 4.127 0.112 1.00 98.75 89 SER A C 1
ATOM 652 O O . SER A 1 89 ? 9.045 3.236 -0.251 1.00 98.75 89 SER A O 1
ATOM 654 N N . PRO A 1 90 ? 10.405 4.955 -0.773 1.00 98.38 90 PRO A N 1
ATOM 655 C CA . PRO A 1 90 ? 10.312 4.740 -2.210 1.00 98.38 90 PRO A CA 1
ATOM 656 C C . PRO A 1 90 ? 11.135 3.521 -2.633 1.00 98.38 90 PRO A C 1
ATOM 658 O O . PRO A 1 90 ? 12.120 3.160 -1.988 1.00 98.38 90 PRO A O 1
ATOM 661 N N . LEU A 1 91 ? 10.768 2.920 -3.764 1.00 97.81 91 LEU A N 1
ATOM 662 C CA . LEU A 1 91 ? 11.599 1.917 -4.427 1.00 97.81 91 LEU A CA 1
ATOM 663 C C . LEU A 1 91 ? 12.388 2.549 -5.572 1.00 97.81 91 LEU A C 1
ATOM 665 O O . LEU A 1 91 ? 11.888 2.684 -6.687 1.00 97.81 91 LEU A O 1
ATOM 669 N N . GLY A 1 92 ? 13.630 2.944 -5.281 1.00 96.25 92 GLY A N 1
ATOM 670 C CA . GLY A 1 92 ? 14.489 3.637 -6.242 1.00 96.25 92 GLY A CA 1
ATOM 671 C C . GLY A 1 92 ? 13.834 4.922 -6.757 1.00 96.25 92 GLY A C 1
ATOM 672 O O . GLY A 1 92 ? 13.263 5.684 -5.980 1.00 96.25 92 GLY A O 1
ATOM 673 N N . ALA A 1 93 ? 13.883 5.139 -8.073 1.00 96.38 93 ALA A N 1
ATOM 674 C CA . ALA A 1 93 ? 13.184 6.246 -8.736 1.00 96.38 93 ALA A CA 1
ATOM 675 C C . ALA A 1 93 ? 11.666 6.005 -8.909 1.00 96.38 93 ALA A C 1
ATOM 677 O O . ALA A 1 93 ? 10.944 6.894 -9.358 1.00 96.38 93 ALA A O 1
ATOM 678 N N . GLY A 1 94 ? 11.171 4.818 -8.546 1.00 96.88 94 GLY A N 1
ATOM 679 C CA . GLY A 1 94 ? 9.813 4.363 -8.822 1.00 96.88 94 GLY A CA 1
ATOM 680 C C . GLY A 1 94 ? 9.618 3.921 -10.274 1.00 96.88 94 GLY A C 1
ATOM 681 O O . GLY A 1 94 ? 10.564 3.492 -10.933 1.00 96.88 94 GLY A O 1
ATOM 682 N N . ILE A 1 95 ? 8.375 3.974 -10.754 1.00 96.19 95 ILE A N 1
ATOM 683 C CA . ILE A 1 95 ? 7.996 3.520 -12.100 1.00 96.19 95 ILE A CA 1
ATOM 684 C C . ILE A 1 95 ? 7.383 4.689 -12.864 1.00 96.19 95 ILE A C 1
ATOM 686 O O . ILE A 1 95 ? 6.429 5.304 -12.388 1.00 96.19 95 ILE A O 1
ATOM 690 N N . GLU A 1 96 ? 7.923 4.982 -14.048 1.00 92.44 96 GLU A N 1
ATOM 691 C CA . GLU A 1 96 ? 7.369 5.968 -14.980 1.00 92.44 96 GLU A CA 1
ATOM 692 C C . GLU A 1 96 ? 6.235 5.384 -15.832 1.00 92.44 96 GLU A C 1
ATOM 694 O O . GLU A 1 96 ? 6.188 4.181 -16.078 1.00 92.44 96 GLU A O 1
ATOM 699 N N . GLY A 1 97 ? 5.333 6.245 -16.314 1.00 87.44 97 GLY A N 1
ATOM 700 C CA . GLY A 1 97 ? 4.220 5.847 -17.184 1.00 87.44 97 GLY A CA 1
ATOM 701 C C . GLY A 1 97 ? 2.862 5.792 -16.481 1.00 87.44 97 GLY A C 1
ATOM 702 O O . GLY A 1 97 ? 2.461 6.753 -15.827 1.00 87.44 97 GLY A O 1
ATOM 703 N N . ASP A 1 98 ? 2.106 4.717 -16.683 1.00 90.38 98 ASP A N 1
ATOM 704 C CA . ASP A 1 98 ? 0.760 4.568 -16.116 1.00 90.38 98 ASP A CA 1
ATOM 705 C C . ASP A 1 98 ? 0.786 3.816 -14.766 1.00 90.38 98 ASP A C 1
ATOM 707 O O . ASP A 1 98 ? 1.838 3.539 -14.191 1.00 90.38 98 ASP A O 1
ATOM 711 N N . VAL A 1 99 ? -0.392 3.541 -14.214 1.00 96.69 99 VAL A N 1
ATOM 712 C CA . VAL A 1 99 ? -0.632 2.878 -12.930 1.00 96.69 99 VAL A CA 1
ATOM 713 C C . VAL A 1 99 ? 0.056 1.512 -12.824 1.00 96.69 99 VAL A C 1
ATOM 715 O O . VAL A 1 99 ? -0.148 0.639 -13.662 1.00 96.69 99 VAL A O 1
ATOM 718 N N . VAL A 1 100 ? 0.732 1.249 -11.700 1.00 98.31 100 VAL A N 1
ATOM 719 C CA . VAL A 1 100 ? 1.166 -0.115 -11.343 1.00 98.31 100 VAL A CA 1
ATOM 720 C C . VAL A 1 100 ? -0.049 -0.925 -10.883 1.00 98.31 100 VAL A C 1
ATOM 722 O O . VAL A 1 100 ? -0.614 -0.667 -9.816 1.00 98.31 100 VAL A O 1
ATOM 725 N N . ARG A 1 101 ? -0.475 -1.904 -11.687 1.00 98.12 101 ARG A N 1
ATOM 726 C CA . ARG A 1 101 ? -1.706 -2.686 -11.463 1.00 98.12 101 ARG A CA 1
ATOM 727 C C . ARG A 1 101 ? -1.484 -3.989 -10.714 1.00 98.12 101 ARG A C 1
ATOM 729 O O . ARG A 1 101 ? -2.418 -4.489 -10.092 1.00 98.12 101 ARG A O 1
ATOM 736 N N . THR A 1 102 ? -0.275 -4.536 -10.759 1.00 98.06 102 THR A N 1
ATOM 737 C CA . THR A 1 102 ? 0.079 -5.774 -10.066 1.00 98.06 102 THR A CA 1
ATOM 738 C C . THR A 1 102 ? 1.496 -5.726 -9.513 1.00 98.06 102 THR A C 1
ATOM 740 O O . THR A 1 102 ? 2.367 -5.048 -10.056 1.00 98.06 102 THR A O 1
ATOM 743 N N . LEU A 1 103 ? 1.700 -6.464 -8.424 1.00 98.50 103 LEU A N 1
ATOM 744 C CA . LEU A 1 103 ? 2.982 -6.699 -7.779 1.00 98.50 103 LEU A CA 1
ATOM 745 C C . LEU A 1 103 ? 3.069 -8.179 -7.403 1.00 98.50 103 LEU A C 1
ATOM 747 O O . LEU A 1 103 ? 2.118 -8.725 -6.839 1.00 98.50 103 LEU A O 1
ATOM 751 N N . ALA A 1 104 ? 4.199 -8.817 -7.687 1.00 98.12 104 ALA A N 1
ATOM 752 C CA . ALA A 1 104 ? 4.444 -10.209 -7.325 1.00 98.12 104 ALA A CA 1
ATOM 753 C C . ALA A 1 104 ? 5.910 -10.425 -6.951 1.00 98.12 104 ALA A C 1
ATOM 755 O O . ALA A 1 104 ? 6.794 -9.836 -7.563 1.00 98.12 104 ALA A O 1
ATOM 756 N N . PHE A 1 105 ? 6.158 -11.286 -5.967 1.00 98.00 105 PHE A N 1
ATOM 757 C CA . PHE A 1 105 ? 7.502 -11.760 -5.648 1.00 98.00 105 PHE A CA 1
ATOM 758 C C . PHE A 1 105 ? 7.747 -13.124 -6.292 1.00 98.00 105 PHE A C 1
ATOM 760 O O . PHE A 1 105 ? 6.844 -13.964 -6.294 1.00 98.00 105 PHE A O 1
ATOM 767 N N . ASP A 1 106 ? 8.957 -13.356 -6.802 1.00 97.75 106 ASP A N 1
ATOM 768 C CA . ASP A 1 106 ? 9.427 -14.714 -7.093 1.00 97.75 106 ASP A CA 1
ATOM 769 C C . ASP A 1 106 ? 9.959 -15.415 -5.828 1.00 97.75 106 ASP A C 1
ATOM 771 O O . ASP A 1 106 ? 9.994 -14.858 -4.726 1.00 97.75 106 ASP A O 1
ATOM 775 N N . SER A 1 107 ? 10.405 -16.660 -5.993 1.00 96.38 107 SER A N 1
ATOM 776 C CA . SER A 1 107 ? 11.023 -17.447 -4.924 1.00 96.38 107 SER A CA 1
ATOM 777 C C . SER A 1 107 ? 12.428 -16.985 -4.535 1.00 96.38 107 SER A C 1
ATOM 779 O O . SER A 1 107 ? 13.005 -17.586 -3.642 1.00 96.38 107 SER A O 1
ATOM 781 N N . ASN A 1 108 ? 13.004 -15.986 -5.203 1.00 97.44 108 ASN A N 1
ATOM 782 C CA . ASN A 1 108 ? 14.307 -15.408 -4.870 1.00 97.44 108 ASN A CA 1
ATOM 783 C C . ASN A 1 108 ? 14.165 -14.049 -4.160 1.00 97.44 108 ASN A C 1
ATOM 785 O O . ASN A 1 108 ? 15.168 -13.454 -3.775 1.00 97.44 108 ASN A O 1
ATOM 789 N N . GLY A 1 109 ? 12.935 -13.555 -3.978 1.00 96.12 109 GLY A N 1
ATOM 790 C CA . GLY A 1 109 ? 12.659 -12.256 -3.369 1.00 96.12 109 GLY A CA 1
ATOM 791 C C . GLY A 1 109 ? 12.716 -11.078 -4.345 1.00 96.12 109 GLY A C 1
ATOM 792 O O . GLY A 1 109 ? 12.690 -9.930 -3.902 1.00 96.12 109 GLY A O 1
ATOM 793 N N . ASN A 1 110 ? 12.750 -11.323 -5.657 1.00 97.62 110 ASN A N 1
ATOM 794 C CA . ASN A 1 110 ? 12.658 -10.264 -6.657 1.00 97.62 110 ASN A CA 1
ATOM 795 C C . ASN A 1 110 ? 11.207 -9.798 -6.797 1.00 97.62 110 ASN A C 1
ATOM 797 O O . ASN A 1 110 ? 10.301 -10.616 -6.969 1.00 97.62 110 ASN A O 1
ATOM 801 N N . LEU A 1 111 ? 10.992 -8.482 -6.748 1.00 98.00 111 LEU A N 1
ATOM 802 C CA . LEU A 1 111 ? 9.686 -7.866 -6.968 1.00 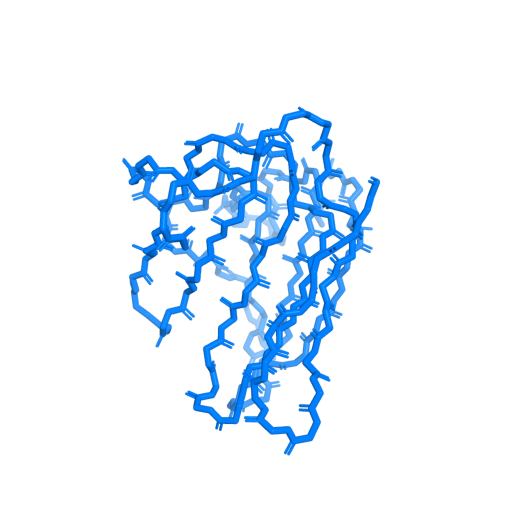98.00 111 LEU A CA 1
ATOM 803 C C . LEU A 1 111 ? 9.479 -7.562 -8.454 1.00 98.00 111 LEU A C 1
ATOM 805 O O . LEU A 1 111 ? 10.260 -6.834 -9.063 1.00 98.00 111 LEU A O 1
ATOM 809 N N . TYR A 1 112 ? 8.375 -8.047 -9.004 1.00 98.19 112 TYR A N 1
ATOM 810 C CA . TYR A 1 112 ? 7.900 -7.755 -10.349 1.00 98.19 112 TYR A CA 1
ATOM 811 C C . TYR A 1 112 ? 6.702 -6.818 -10.268 1.00 98.19 112 TYR A C 1
ATOM 813 O O . TYR A 1 112 ? 5.788 -7.041 -9.472 1.00 98.19 112 TYR A O 1
ATOM 821 N N . ALA A 1 113 ? 6.695 -5.795 -11.118 1.00 97.38 113 ALA A N 1
ATOM 822 C CA . ALA A 1 113 ? 5.586 -4.868 -11.285 1.00 97.38 113 ALA A CA 1
ATOM 823 C C . ALA A 1 113 ? 5.034 -4.965 -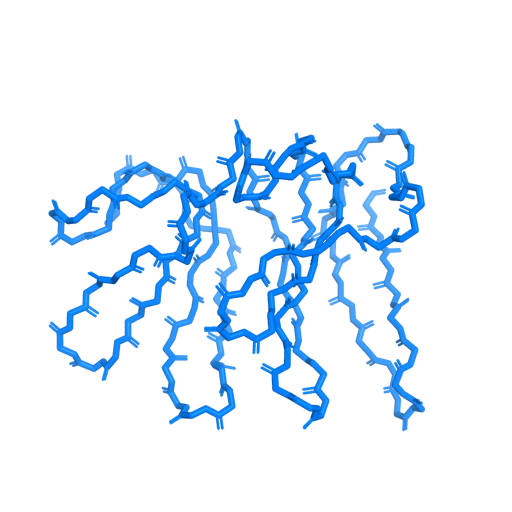12.709 1.00 97.38 113 ALA A C 1
ATOM 825 O O . ALA A 1 113 ? 5.792 -5.156 -13.658 1.00 97.38 113 ALA A O 1
ATOM 826 N N . GLY A 1 114 ? 3.719 -4.825 -12.858 1.00 94.94 114 GLY A N 1
ATOM 827 C CA . GLY A 1 114 ? 3.064 -4.808 -14.165 1.00 94.94 114 GLY A CA 1
ATOM 828 C C . GLY A 1 114 ? 1.801 -3.956 -14.157 1.00 94.94 114 GLY A C 1
ATOM 829 O O . GLY A 1 114 ? 1.203 -3.732 -13.098 1.00 94.94 114 GLY A O 1
ATOM 830 N N . GLY A 1 115 ? 1.392 -3.481 -15.330 1.00 88.38 115 GLY A N 1
ATOM 831 C CA . GLY A 1 115 ? 0.244 -2.593 -15.496 1.00 88.38 115 GLY A CA 1
ATOM 832 C C . GLY A 1 115 ? 0.246 -1.904 -16.840 1.00 88.38 115 GLY A C 1
ATOM 833 O O . GLY A 1 115 ? 1.360 -1.614 -17.324 1.00 88.38 115 GLY A O 1
#

pLDDT: mean 97.44, std 2.09, range [87.44, 98.81]

Organism: NCBI:txid412755